Protein AF-A0AAV1Z7F4-F1 (afdb_monomer_lite)

Sequence (129 aa):
KCPNRGQVCENGGYLGPYREGDESSCACVCPPHSAGDRCQNIVKSYYDEPPCGGNITEETTIETPGFPERSEPEMSCSWIITAPRRKEVEVEFEEFSFRERLQQQSSSFYGRCVHERVEIRNTDYYNGN

Radius of gyration: 15.98 Å; chains: 1; bounding box: 36×39×40 Å

InterPro domains:
  IPR000859 CUB domain [PF00431] (52-122)
  IPR000859 CUB domain [PS01180] (39-129)
  IPR035914 Spermadhesin, CUB domain superfamily [G3DSA:2.60.120.290] (43-129)
  IPR035914 Spermadhesin, CUB domain superfamily [SSF49854] (51-123)

Structure (mmCIF, N/CA/C/O backbone):
data_AF-A0AAV1Z7F4-F1
#
_entry.id   AF-A0AAV1Z7F4-F1
#
loop_
_atom_site.group_PDB
_atom_site.id
_atom_site.type_symbol
_atom_site.label_atom_id
_atom_site.label_alt_id
_atom_site.label_comp_id
_atom_site.label_asym_id
_atom_site.label_entity_id
_atom_site.label_seq_id
_atom_site.pdbx_PDB_ins_code
_atom_site.Cartn_x
_atom_site.Cartn_y
_atom_site.Cartn_z
_atom_site.occupancy
_atom_site.B_iso_or_equiv
_atom_site.auth_seq_id
_atom_site.auth_comp_id
_atom_site.auth_asym_id
_atom_site.auth_atom_id
_atom_site.pdbx_PDB_model_num
ATOM 1 N N . LYS A 1 1 ? -9.922 8.141 -12.220 1.00 56.69 1 LYS A N 1
ATOM 2 C CA . LYS A 1 1 ? -10.869 7.004 -12.180 1.00 56.69 1 LYS A CA 1
ATOM 3 C C . LYS A 1 1 ? -10.542 5.940 -13.206 1.00 56.69 1 LYS A C 1
ATOM 5 O O . LYS A 1 1 ? -10.804 6.101 -14.394 1.00 56.69 1 LYS A O 1
ATOM 10 N N . CYS A 1 2 ? -9.996 4.841 -12.703 1.00 58.97 2 CYS A N 1
ATOM 11 C CA . CYS A 1 2 ? -9.879 3.593 -13.434 1.00 58.97 2 CYS A CA 1
ATOM 12 C C . CYS A 1 2 ? -11.254 3.157 -13.986 1.00 58.97 2 CYS A C 1
ATOM 14 O O . CYS A 1 2 ? -12.195 3.035 -13.196 1.00 58.97 2 CYS A O 1
ATOM 16 N N . PRO A 1 3 ? -11.415 2.896 -15.297 1.00 57.41 3 PRO A N 1
ATOM 17 C CA . PRO A 1 3 ? -12.602 2.220 -15.791 1.00 57.41 3 PRO A CA 1
ATOM 18 C C . PRO A 1 3 ? -12.488 0.754 -15.374 1.00 57.41 3 PRO A C 1
ATOM 20 O O . PRO A 1 3 ? -11.885 -0.058 -16.073 1.00 57.41 3 PRO A O 1
ATOM 23 N N . ASN A 1 4 ? -13.024 0.425 -14.202 1.00 59.00 4 ASN A N 1
ATOM 24 C CA . ASN A 1 4 ? -13.108 -0.942 -13.719 1.00 59.00 4 ASN A CA 1
ATOM 25 C C . ASN A 1 4 ? -14.006 -1.740 -14.688 1.00 59.00 4 ASN A C 1
ATOM 27 O O . ASN A 1 4 ? -15.228 -1.759 -14.556 1.00 59.00 4 ASN A O 1
ATOM 31 N N . ARG A 1 5 ? -13.417 -2.346 -15.730 1.00 61.78 5 ARG A N 1
ATOM 32 C CA . ARG A 1 5 ? -14.125 -3.116 -16.776 1.00 61.78 5 ARG A CA 1
ATOM 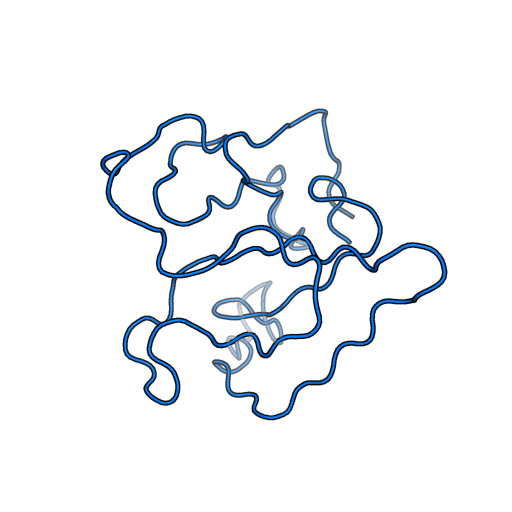33 C C . ARG A 1 5 ? -14.545 -4.511 -16.278 1.00 61.78 5 ARG A C 1
ATOM 35 O O . ARG A 1 5 ? -14.557 -5.462 -17.050 1.00 61.78 5 ARG A O 1
ATOM 42 N N . GLY A 1 6 ? -14.847 -4.649 -14.985 1.00 64.50 6 GLY A N 1
ATOM 43 C CA . GLY A 1 6 ? -15.136 -5.936 -14.347 1.00 64.50 6 GLY A CA 1
ATOM 44 C C . GLY A 1 6 ? -13.894 -6.784 -14.052 1.00 64.50 6 GLY A C 1
ATOM 45 O O . GLY A 1 6 ? -14.012 -7.996 -13.884 1.00 64.50 6 GLY A O 1
ATOM 46 N N . GLN A 1 7 ? -12.704 -6.176 -13.999 1.00 75.31 7 GLN A N 1
ATOM 47 C CA . GLN A 1 7 ? -11.473 -6.880 -13.642 1.00 75.31 7 GLN A CA 1
ATOM 48 C C . GLN A 1 7 ? -11.384 -7.026 -12.120 1.00 75.31 7 GLN A C 1
ATOM 50 O O . GLN A 1 7 ? -11.240 -6.046 -11.396 1.00 75.31 7 GLN A O 1
ATOM 55 N N . VAL A 1 8 ? -11.458 -8.269 -11.640 1.00 83.44 8 VAL A N 1
ATOM 56 C CA . VAL A 1 8 ? -11.293 -8.610 -10.220 1.00 83.44 8 VAL A CA 1
ATOM 57 C C . VAL A 1 8 ? -9.908 -9.212 -10.021 1.00 83.44 8 VAL A C 1
ATOM 59 O O . VAL A 1 8 ? -9.566 -10.196 -10.685 1.00 83.44 8 VAL A O 1
ATOM 62 N N . CYS A 1 9 ? -9.123 -8.624 -9.127 1.00 87.50 9 CYS A N 1
ATOM 63 C CA . CYS A 1 9 ? -7.851 -9.184 -8.687 1.00 87.50 9 CYS A CA 1
ATOM 64 C C . CYS A 1 9 ? -8.100 -10.220 -7.585 1.00 87.50 9 CYS A C 1
ATOM 66 O O . CYS A 1 9 ? -8.942 -10.020 -6.713 1.00 87.50 9 CYS A O 1
ATOM 68 N N . GLU A 1 10 ? -7.399 -11.342 -7.653 1.00 90.12 10 GLU A N 1
ATOM 69 C CA . GLU A 1 10 ? -7.521 -12.466 -6.730 1.00 90.12 10 GLU A CA 1
ATOM 70 C C . GLU A 1 10 ? -6.483 -12.361 -5.603 1.00 90.12 10 GLU A C 1
ATOM 72 O O . GLU A 1 10 ? -5.580 -11.528 -5.651 1.00 90.12 10 GLU A O 1
ATOM 77 N N . ASN A 1 11 ? -6.623 -13.191 -4.565 1.00 87.69 11 ASN A N 1
ATOM 78 C CA . ASN A 1 11 ? -5.637 -13.344 -3.484 1.00 87.69 11 ASN A CA 1
ATOM 79 C C . ASN A 1 11 ? -5.196 -12.027 -2.809 1.00 87.69 11 ASN A C 1
ATOM 81 O O . ASN A 1 11 ? -4.037 -11.867 -2.438 1.00 87.69 11 ASN A O 1
ATOM 85 N N . GLY A 1 12 ? -6.126 -11.079 -2.651 1.00 84.19 12 GLY A N 1
ATOM 86 C CA . GLY A 1 12 ? -5.853 -9.777 -2.030 1.00 84.19 12 GLY A CA 1
ATOM 87 C C . GLY A 1 12 ? -5.214 -8.745 -2.964 1.00 84.19 12 GLY A C 1
ATOM 88 O O . GLY A 1 12 ? -4.854 -7.662 -2.514 1.00 84.19 12 GLY A O 1
ATOM 89 N N . GLY A 1 13 ? -5.085 -9.053 -4.258 1.00 88.25 13 GLY A N 1
ATOM 90 C CA . GLY A 1 13 ? -4.691 -8.086 -5.276 1.00 88.25 13 GLY A CA 1
ATOM 91 C C . GLY A 1 13 ? -5.668 -6.916 -5.388 1.00 88.25 13 GLY A C 1
ATOM 92 O O . GLY A 1 13 ? -6.855 -7.029 -5.079 1.00 88.25 13 GLY A O 1
ATOM 93 N N . TYR A 1 14 ? -5.175 -5.789 -5.890 1.00 86.81 14 TYR A N 1
ATOM 94 C CA . TYR A 1 14 ? -5.959 -4.565 -6.049 1.00 86.81 14 TYR A CA 1
ATOM 95 C C . TYR A 1 14 ? -5.653 -3.881 -7.375 1.00 86.81 14 TYR A C 1
ATOM 97 O O . TYR A 1 14 ? -4.569 -4.044 -7.931 1.00 86.81 14 TYR A O 1
ATOM 105 N N . LEU A 1 15 ? -6.595 -3.100 -7.911 1.00 84.94 15 LEU A N 1
ATOM 106 C CA . LEU A 1 15 ? -6.315 -2.365 -9.147 1.00 84.94 15 LEU A CA 1
ATOM 107 C C . LEU A 1 15 ? -5.270 -1.288 -8.874 1.00 84.94 15 LEU A C 1
ATOM 109 O O . LEU A 1 15 ? -5.421 -0.501 -7.939 1.00 84.94 15 LEU A O 1
ATOM 113 N N . GLY A 1 16 ? -4.225 -1.232 -9.695 1.00 80.12 16 GLY A N 1
ATOM 114 C CA . GLY A 1 16 ? -3.256 -0.148 -9.664 1.00 80.12 16 GLY A CA 1
ATOM 115 C C . GLY A 1 16 ? -3.926 1.204 -9.952 1.00 80.12 16 GLY A C 1
ATOM 116 O O . GLY A 1 16 ? -4.944 1.257 -10.648 1.00 80.12 16 GLY A O 1
ATOM 117 N N . PRO A 1 17 ? -3.386 2.312 -9.421 1.00 71.19 17 PRO A N 1
ATOM 118 C CA . PRO A 1 17 ? -3.925 3.634 -9.678 1.00 71.19 17 PRO A CA 1
ATOM 119 C C . PRO A 1 17 ? -3.823 3.975 -11.155 1.00 71.19 17 PRO A C 1
ATOM 121 O O . PRO A 1 17 ? -2.821 3.700 -11.822 1.00 71.19 17 PRO A O 1
ATOM 124 N N . TYR A 1 18 ? -4.875 4.620 -11.639 1.00 65.44 18 TYR A N 1
ATOM 125 C CA . TYR A 1 18 ? -4.969 5.061 -13.015 1.00 65.44 18 TYR A CA 1
ATOM 126 C C . TYR A 1 18 ? -3.958 6.179 -13.274 1.00 65.44 18 TYR A C 1
ATOM 128 O O . TYR A 1 18 ? -4.002 7.233 -12.634 1.00 65.44 18 TYR A O 1
ATOM 136 N N . ARG A 1 19 ? -3.045 5.964 -14.221 1.00 65.81 19 ARG A N 1
ATOM 137 C CA . ARG A 1 19 ? -2.126 7.004 -14.677 1.00 65.81 19 ARG A CA 1
ATOM 138 C C . ARG A 1 19 ? -2.699 7.621 -15.949 1.00 65.81 19 ARG A C 1
ATOM 140 O O . ARG A 1 19 ? -2.672 7.008 -17.007 1.00 65.81 19 ARG A O 1
ATOM 147 N N . GLU A 1 20 ? -3.239 8.833 -15.843 1.00 55.44 20 GLU A N 1
ATOM 148 C CA . GLU A 1 20 ? -3.665 9.604 -17.017 1.00 55.44 20 GLU A CA 1
ATOM 149 C C . GLU A 1 20 ? -2.521 9.706 -18.040 1.00 55.44 20 GLU A C 1
ATOM 151 O O . GLU A 1 20 ? -1.421 10.138 -17.692 1.00 55.44 20 GLU A O 1
ATOM 156 N N . GLY A 1 21 ? -2.788 9.311 -19.288 1.00 55.06 21 GLY A N 1
ATOM 157 C CA . GLY A 1 21 ? -1.798 9.262 -20.372 1.00 55.06 21 GLY A CA 1
ATOM 158 C C . GLY A 1 21 ? -1.209 7.873 -20.637 1.00 55.06 21 GLY A C 1
ATOM 159 O O . GLY A 1 21 ? -0.500 7.705 -21.624 1.00 55.06 21 GLY A O 1
ATOM 160 N N . ASP A 1 22 ? -1.522 6.885 -19.799 1.00 56.25 22 ASP A N 1
ATOM 161 C CA . ASP A 1 22 ? -1.309 5.471 -20.090 1.00 56.25 22 ASP A CA 1
ATOM 162 C C . ASP A 1 22 ? -2.598 4.953 -20.756 1.00 56.25 22 ASP A C 1
ATOM 164 O O . ASP A 1 22 ? -3.660 4.945 -20.137 1.00 56.25 22 ASP A O 1
ATOM 168 N N . GLU A 1 23 ? -2.565 4.577 -22.037 1.00 54.31 23 GLU A N 1
ATOM 169 C CA . GLU A 1 23 ? -3.726 4.001 -22.754 1.00 54.31 23 GLU A CA 1
ATOM 170 C C . GLU A 1 23 ? -4.157 2.622 -22.201 1.00 54.31 23 GLU A C 1
ATOM 172 O O . GLU A 1 23 ? -5.010 1.938 -22.772 1.00 54.31 23 GLU A O 1
ATOM 177 N N . SER A 1 24 ? -3.568 2.183 -21.091 1.00 59.28 24 SER A N 1
ATOM 178 C CA . SER A 1 24 ? -3.722 0.845 -20.549 1.00 59.28 24 SER A CA 1
ATOM 179 C C . SER A 1 24 ? -4.875 0.725 -19.544 1.00 59.28 24 SER A C 1
ATOM 181 O O . SER A 1 24 ? -5.180 1.600 -18.730 1.00 59.28 24 SER A O 1
ATOM 183 N N . SER A 1 25 ? -5.556 -0.420 -19.624 1.00 65.62 25 SER A N 1
ATOM 184 C CA . SER A 1 25 ? -6.476 -0.911 -18.599 1.00 65.62 25 SER A CA 1
ATOM 185 C C . SER A 1 25 ? -5.764 -1.039 -17.252 1.00 65.62 25 SER A C 1
ATOM 187 O O . SER A 1 25 ? -4.592 -1.401 -17.205 1.00 65.62 25 SER A O 1
ATOM 189 N N . CYS A 1 26 ? -6.477 -0.813 -16.152 1.00 76.19 26 CYS A N 1
ATOM 190 C CA . CYS A 1 26 ? -5.903 -0.902 -14.811 1.00 76.19 26 CYS A CA 1
ATOM 191 C C . CYS A 1 26 ? -5.408 -2.322 -14.525 1.00 76.19 26 CYS A C 1
ATOM 193 O O . CYS A 1 26 ? -6.199 -3.261 -14.477 1.00 76.19 26 CYS A O 1
ATOM 195 N N . ALA A 1 27 ? -4.099 -2.474 -14.342 1.00 82.25 27 ALA A N 1
ATOM 196 C CA . ALA A 1 27 ? -3.494 -3.753 -14.000 1.00 82.25 27 ALA A CA 1
ATOM 197 C C . ALA A 1 27 ? -3.734 -4.099 -12.525 1.00 82.25 27 ALA A C 1
ATOM 199 O O . ALA A 1 27 ? -3.857 -3.204 -11.682 1.00 82.25 27 ALA A O 1
ATOM 200 N N . CYS A 1 28 ? -3.761 -5.392 -12.204 1.00 87.31 28 CYS A N 1
ATOM 201 C CA . CYS A 1 28 ? -3.710 -5.823 -10.814 1.00 87.31 28 CYS A CA 1
ATOM 202 C C . CYS A 1 28 ? -2.302 -5.620 -10.256 1.00 87.31 28 CYS A C 1
ATOM 204 O O . CYS A 1 28 ? -1.308 -5.981 -10.882 1.00 87.31 28 CYS A O 1
ATOM 206 N N . VAL A 1 29 ? -2.235 -5.046 -9.063 1.00 89.12 29 VAL A N 1
ATOM 207 C CA . VAL A 1 29 ? -1.046 -5.032 -8.223 1.00 89.12 29 VAL A CA 1
ATOM 208 C C . VAL A 1 29 ? -1.194 -6.174 -7.231 1.00 89.12 29 VAL A C 1
ATOM 210 O O . VAL A 1 29 ? -2.207 -6.269 -6.535 1.00 89.12 29 VAL A O 1
ATOM 213 N N . CYS A 1 30 ? -0.202 -7.059 -7.217 1.00 88.62 30 CYS A N 1
ATOM 214 C CA . CYS A 1 30 ? -0.246 -8.285 -6.436 1.00 88.62 30 CYS A CA 1
ATOM 215 C C . CYS A 1 30 ? 0.477 -8.111 -5.101 1.00 88.62 30 CYS A C 1
ATOM 217 O O . CYS A 1 30 ? 1.632 -7.670 -5.108 1.00 88.62 30 CYS A O 1
ATOM 219 N N . PRO A 1 31 ? -0.165 -8.451 -3.966 1.00 88.69 31 PRO A N 1
ATOM 220 C CA . PRO A 1 31 ? 0.512 -8.486 -2.680 1.00 88.69 31 PRO A CA 1
ATOM 221 C C . PRO A 1 31 ? 1.608 -9.560 -2.672 1.00 88.69 31 PRO A C 1
ATOM 223 O O . PRO A 1 31 ? 1.602 -10.463 -3.527 1.00 88.69 31 PRO A O 1
ATOM 226 N N . PRO A 1 32 ? 2.535 -9.509 -1.695 1.00 88.06 32 PRO A N 1
ATOM 227 C CA . PRO A 1 32 ? 3.536 -10.549 -1.517 1.00 88.06 32 PRO A CA 1
ATOM 228 C C . PRO A 1 32 ? 2.919 -11.950 -1.567 1.00 88.06 32 PRO A C 1
ATOM 230 O O . PRO A 1 32 ? 1.836 -12.190 -1.041 1.00 88.06 32 PRO A O 1
ATOM 233 N N . HIS A 1 33 ? 3.633 -12.872 -2.215 1.00 86.94 33 HIS A N 1
ATOM 234 C CA . HIS A 1 33 ? 3.263 -14.287 -2.385 1.00 86.94 33 HIS A CA 1
ATOM 235 C C . HIS A 1 33 ? 2.175 -14.567 -3.430 1.00 86.94 33 HIS A C 1
ATOM 237 O O . HIS A 1 33 ? 1.851 -15.732 -3.652 1.00 86.94 33 HIS A O 1
ATOM 243 N N . SER A 1 34 ? 1.700 -13.551 -4.153 1.00 89.38 34 SER A N 1
ATOM 244 C CA . SER A 1 34 ? 0.807 -13.718 -5.304 1.00 89.38 34 SER A CA 1
ATOM 245 C C . SER A 1 34 ? 1.412 -13.149 -6.595 1.00 89.38 34 SER A C 1
ATOM 247 O O . SER A 1 34 ? 2.238 -12.238 -6.561 1.00 89.38 34 SER A O 1
ATOM 249 N N . ALA A 1 35 ? 1.040 -13.712 -7.746 1.00 90.69 35 ALA A N 1
ATOM 250 C CA . ALA A 1 35 ? 1.536 -13.311 -9.061 1.00 90.69 35 ALA A CA 1
ATOM 251 C C . ALA A 1 35 ? 0.538 -13.610 -10.195 1.00 90.69 35 ALA A C 1
ATOM 253 O O . ALA A 1 35 ? -0.443 -14.339 -10.028 1.00 90.69 35 ALA A O 1
ATOM 254 N N . GLY A 1 36 ? 0.845 -13.088 -11.385 1.00 91.06 36 GLY A N 1
ATOM 255 C CA . GLY A 1 36 ? 0.008 -13.163 -12.585 1.00 91.06 36 GLY A CA 1
ATOM 256 C C . GLY A 1 36 ? -0.825 -11.899 -12.794 1.00 91.06 36 GLY A C 1
ATOM 257 O O . GLY A 1 36 ? -0.968 -11.086 -11.885 1.00 91.06 36 GLY A O 1
ATOM 258 N N . ASP A 1 37 ? -1.402 -11.746 -13.986 1.00 89.25 37 ASP A N 1
ATOM 259 C CA . ASP A 1 37 ? -2.129 -10.527 -14.389 1.00 89.25 37 ASP A CA 1
ATOM 260 C C . ASP A 1 37 ? -3.339 -10.194 -13.501 1.00 89.25 37 ASP A C 1
ATOM 262 O O . ASP A 1 37 ? -3.812 -9.056 -13.478 1.00 89.25 37 ASP A O 1
ATOM 266 N N . ARG A 1 38 ? -3.854 -11.192 -12.772 1.00 90.62 38 ARG A N 1
ATOM 267 C CA . ARG A 1 38 ? -4.948 -11.064 -11.804 1.00 90.62 38 ARG A CA 1
ATOM 268 C C . ARG A 1 38 ? -4.558 -11.535 -10.407 1.00 90.62 38 ARG A C 1
ATOM 270 O O . ARG A 1 38 ? -5.444 -11.718 -9.584 1.00 90.62 38 ARG A O 1
ATOM 277 N N . CYS A 1 39 ? -3.270 -11.731 -10.129 1.00 91.44 39 CYS A N 1
ATOM 278 C CA . CYS A 1 39 ? -2.775 -12.263 -8.855 1.00 91.44 39 CYS A CA 1
ATOM 279 C C . CYS A 1 39 ? -3.315 -13.664 -8.521 1.00 91.44 39 CYS A C 1
ATOM 281 O O . CYS A 1 39 ? -3.428 -14.038 -7.358 1.00 91.44 39 CYS A O 1
ATOM 283 N N . GLN A 1 40 ? -3.651 -14.449 -9.547 1.00 92.94 40 GLN A N 1
ATOM 284 C CA . GLN A 1 40 ? -4.276 -15.766 -9.426 1.00 92.94 40 GLN A CA 1
ATOM 285 C C . GLN A 1 40 ? -3.311 -16.874 -8.972 1.00 92.94 40 GLN A C 1
ATOM 287 O O . GLN A 1 40 ? -3.743 -17.909 -8.470 1.00 92.94 40 GLN A O 1
ATOM 292 N N . ASN A 1 41 ? -2.001 -16.677 -9.145 1.00 92.31 41 ASN A N 1
ATOM 293 C CA . ASN A 1 41 ? -0.995 -17.679 -8.805 1.00 92.31 41 ASN A CA 1
ATOM 294 C C . ASN A 1 41 ? -0.383 -17.373 -7.439 1.00 92.31 41 ASN A C 1
ATOM 296 O O . ASN A 1 41 ? 0.138 -16.280 -7.239 1.00 92.31 41 ASN A O 1
ATOM 300 N N . ILE A 1 42 ? -0.362 -18.348 -6.532 1.00 88.81 42 ILE A N 1
ATOM 301 C CA . ILE A 1 42 ? 0.395 -18.257 -5.278 1.00 88.81 42 ILE A CA 1
ATOM 302 C C . ILE A 1 42 ? 1.817 -18.772 -5.529 1.00 88.81 42 ILE A C 1
ATOM 304 O O . ILE A 1 42 ? 1.996 -19.906 -5.970 1.00 88.81 42 ILE A O 1
ATOM 308 N N . VAL A 1 43 ? 2.825 -17.925 -5.304 1.00 86.38 43 VAL A N 1
ATOM 309 C CA . VAL A 1 43 ? 4.231 -18.181 -5.692 1.00 86.38 43 VAL A CA 1
ATOM 310 C C . VAL A 1 43 ? 5.156 -18.542 -4.529 1.00 86.38 43 VAL A C 1
ATOM 312 O O . VAL A 1 43 ? 6.299 -18.928 -4.764 1.00 86.38 43 VAL A O 1
ATOM 315 N N . LYS A 1 44 ? 4.679 -18.453 -3.283 1.00 78.31 44 LYS A N 1
ATOM 316 C CA . LYS A 1 44 ? 5.383 -18.958 -2.094 1.00 78.31 44 LYS A CA 1
ATOM 317 C C . LYS A 1 44 ? 4.529 -19.960 -1.321 1.00 78.31 44 LYS A C 1
ATOM 319 O O . LYS A 1 44 ? 3.333 -20.088 -1.561 1.00 78.31 44 LYS A O 1
ATOM 324 N N . SER A 1 45 ? 5.177 -20.715 -0.438 1.00 70.62 45 SER A N 1
ATOM 325 C CA . SER A 1 45 ? 4.538 -21.775 0.339 1.00 70.62 45 SER A CA 1
ATOM 326 C C . SER A 1 45 ? 3.507 -21.207 1.316 1.00 70.62 45 SER A C 1
ATOM 328 O O . SER A 1 45 ? 3.691 -20.118 1.848 1.00 70.62 45 SER A O 1
ATOM 330 N N . TYR A 1 46 ? 2.462 -21.984 1.617 1.00 60.38 46 TYR A N 1
ATOM 331 C CA . TYR A 1 46 ? 1.441 -21.663 2.628 1.00 60.38 46 TYR A CA 1
ATOM 332 C C . TYR A 1 46 ? 2.029 -21.319 4.013 1.00 60.38 46 TYR A C 1
ATOM 334 O O . TYR A 1 46 ? 1.387 -20.629 4.796 1.00 60.38 46 TYR A O 1
ATOM 342 N N . TYR A 1 47 ? 3.237 -21.801 4.318 1.00 68.25 47 TYR A N 1
ATOM 343 C CA . TYR A 1 47 ? 3.909 -21.576 5.602 1.00 68.25 47 TYR A CA 1
ATOM 344 C C . TYR A 1 47 ? 4.694 -20.260 5.688 1.00 68.25 47 TYR A C 1
ATOM 346 O O . TYR A 1 47 ? 5.155 -19.918 6.773 1.00 68.25 47 TYR A O 1
ATOM 354 N N . ASP A 1 48 ? 4.858 -19.536 4.578 1.00 78.31 48 ASP A N 1
ATOM 355 C CA . ASP A 1 48 ? 5.566 -18.259 4.575 1.00 78.31 48 ASP A CA 1
ATOM 356 C C . ASP A 1 48 ? 4.566 -17.128 4.842 1.00 78.31 48 ASP A C 1
ATOM 358 O O . ASP A 1 48 ? 3.770 -16.760 3.970 1.00 78.31 48 ASP A O 1
ATOM 362 N N . GLU A 1 49 ? 4.612 -16.554 6.043 1.00 77.06 49 GLU A N 1
ATOM 363 C CA . GLU A 1 49 ? 3.846 -15.346 6.350 1.00 77.06 49 GLU A CA 1
ATOM 364 C C . GLU A 1 49 ? 4.340 -14.185 5.470 1.00 77.06 49 GLU A C 1
ATOM 366 O O . GLU A 1 49 ? 5.554 -13.986 5.328 1.00 77.06 49 GLU A O 1
ATOM 371 N N . PRO A 1 50 ? 3.436 -13.440 4.806 1.00 81.31 50 PRO A N 1
ATOM 372 C CA . PRO A 1 50 ? 3.842 -12.297 4.008 1.00 81.31 50 PRO A CA 1
ATOM 373 C C . PRO A 1 50 ? 4.463 -11.234 4.923 1.00 81.31 50 PRO A C 1
ATOM 375 O O . PRO A 1 50 ? 3.948 -10.984 6.011 1.00 81.31 50 PRO A O 1
ATOM 378 N N . PRO A 1 51 ? 5.537 -10.561 4.482 1.00 84.31 51 PRO A N 1
ATOM 379 C CA . PRO A 1 51 ? 6.226 -9.558 5.297 1.00 84.31 51 PRO A CA 1
ATOM 380 C C . PRO A 1 51 ? 5.363 -8.319 5.583 1.00 84.31 51 PRO A C 1
ATOM 382 O O . PRO A 1 51 ? 5.708 -7.512 6.439 1.00 84.31 51 PRO A O 1
ATOM 385 N N . CYS A 1 52 ? 4.258 -8.138 4.854 1.00 89.56 52 CYS A N 1
ATOM 386 C CA . CYS A 1 52 ? 3.302 -7.058 5.053 1.00 89.56 52 CYS A CA 1
ATOM 387 C C . CYS A 1 52 ? 1.931 -7.380 4.445 1.00 89.56 52 CYS A C 1
ATOM 389 O O . CYS A 1 52 ? 1.779 -8.298 3.635 1.00 89.56 52 CYS A O 1
ATOM 391 N N . GLY A 1 53 ? 0.954 -6.534 4.770 1.00 89.06 53 GLY A N 1
ATOM 392 C CA . GLY A 1 53 ? -0.427 -6.640 4.315 1.00 89.06 53 GLY A CA 1
ATOM 393 C C . GLY A 1 53 ? -1.304 -7.476 5.247 1.00 89.06 53 GLY A C 1
ATOM 394 O O . GLY A 1 53 ? -0.834 -8.049 6.226 1.00 89.06 53 GLY A O 1
ATOM 395 N N . GLY A 1 54 ? -2.602 -7.526 4.951 1.00 88.81 54 GLY A N 1
ATOM 396 C CA . GLY A 1 54 ? -3.573 -8.317 5.713 1.00 88.81 54 GLY A CA 1
ATOM 397 C C . GLY A 1 54 ? -4.756 -7.507 6.237 1.00 88.81 54 GLY A C 1
ATOM 398 O O . GLY A 1 54 ? -5.105 -6.461 5.691 1.00 88.81 54 GLY A O 1
ATOM 399 N N . ASN A 1 55 ? -5.404 -8.018 7.284 1.00 91.50 55 ASN A N 1
ATOM 400 C CA . ASN A 1 55 ? -6.592 -7.411 7.884 1.00 91.50 55 ASN A CA 1
ATOM 401 C C . ASN A 1 55 ? -6.269 -6.875 9.275 1.00 91.50 55 ASN A C 1
ATOM 403 O O . ASN A 1 55 ? -5.791 -7.615 10.130 1.00 91.50 55 ASN A O 1
ATOM 407 N N . ILE A 1 56 ? -6.593 -5.609 9.501 1.00 93.88 56 ILE A N 1
ATOM 408 C CA . ILE A 1 56 ? -6.427 -4.914 10.770 1.00 93.88 56 ILE A CA 1
ATOM 409 C C . ILE A 1 56 ? -7.819 -4.604 11.308 1.00 93.88 56 ILE A C 1
ATOM 411 O O . ILE A 1 56 ? -8.620 -3.927 10.661 1.00 93.88 56 ILE A O 1
ATOM 415 N N . THR A 1 57 ? -8.114 -5.127 12.493 1.00 94.81 57 THR A N 1
ATOM 416 C CA . THR A 1 57 ? -9.407 -4.946 13.175 1.00 94.81 57 THR A CA 1
ATOM 417 C C . THR A 1 57 ? -9.275 -4.264 14.534 1.00 94.81 57 THR A C 1
ATOM 419 O O . THR A 1 57 ? -10.276 -4.012 15.204 1.00 94.81 57 THR A O 1
ATOM 422 N N . GLU A 1 58 ? -8.042 -3.984 14.948 1.00 94.56 58 GLU A N 1
ATOM 423 C CA . GLU A 1 58 ? -7.680 -3.382 16.226 1.00 94.56 58 GLU A CA 1
ATOM 424 C C . GLU A 1 58 ? -6.674 -2.251 15.999 1.00 94.56 58 GLU A C 1
ATOM 426 O O . GLU A 1 58 ? -6.075 -2.141 14.930 1.00 94.56 58 GLU A O 1
ATOM 431 N N . GLU A 1 59 ? -6.527 -1.387 16.998 1.00 95.31 59 GLU A N 1
ATOM 432 C CA . GLU A 1 59 ? -5.574 -0.279 16.977 1.00 95.31 59 GLU A CA 1
ATOM 433 C C . GLU A 1 59 ? -4.139 -0.817 16.949 1.00 95.31 59 GLU A C 1
ATOM 435 O O . GLU A 1 59 ? -3.779 -1.689 17.742 1.00 95.31 59 GLU A O 1
ATOM 440 N N . THR A 1 60 ? -3.335 -0.344 15.999 1.00 95.56 60 THR A N 1
ATOM 441 C CA . THR A 1 60 ? -1.976 -0.841 15.780 1.00 95.56 60 THR A CA 1
ATOM 442 C C . THR A 1 60 ? -1.147 0.157 14.975 1.00 95.56 60 THR A C 1
ATOM 444 O O . THR A 1 60 ? -1.701 1.033 14.310 1.00 95.56 60 THR A O 1
ATOM 447 N N . THR A 1 61 ? 0.172 -0.022 14.994 1.00 95.38 61 THR A N 1
ATOM 448 C CA . THR A 1 61 ? 1.121 0.706 14.147 1.00 95.38 61 THR A CA 1
ATOM 449 C C . THR A 1 61 ? 1.461 -0.151 12.931 1.00 95.38 61 THR A C 1
ATOM 451 O O . THR A 1 61 ? 1.740 -1.343 13.060 1.00 95.38 61 THR A O 1
ATOM 454 N N . ILE A 1 62 ? 1.428 0.448 11.738 1.00 93.56 62 ILE A N 1
ATOM 455 C CA . ILE A 1 62 ? 1.778 -0.223 10.481 1.00 93.56 62 ILE A CA 1
ATOM 456 C C . ILE A 1 62 ? 3.128 0.302 10.014 1.00 93.56 62 ILE A C 1
ATOM 458 O O . ILE A 1 62 ? 3.271 1.494 9.750 1.00 93.56 62 ILE A O 1
ATOM 462 N N . GLU A 1 63 ? 4.083 -0.603 9.834 1.00 91.38 63 GLU A N 1
ATOM 463 C CA . GLU A 1 63 ? 5.410 -0.285 9.314 1.00 91.38 63 GLU A CA 1
ATOM 464 C C . GLU A 1 63 ? 5.639 -0.961 7.960 1.00 91.38 63 GLU A C 1
ATOM 466 O O . GLU A 1 63 ? 5.106 -2.035 7.660 1.00 91.38 63 GLU A O 1
ATOM 471 N N . THR A 1 64 ? 6.439 -0.322 7.109 1.00 88.12 64 THR A N 1
ATOM 472 C CA . THR A 1 64 ? 6.917 -0.956 5.878 1.00 88.12 64 THR A CA 1
ATOM 473 C C . THR A 1 64 ? 7.951 -2.033 6.211 1.00 88.12 64 THR A C 1
ATOM 475 O O . THR A 1 64 ? 8.766 -1.810 7.109 1.00 88.12 64 THR A O 1
ATOM 478 N N . PRO A 1 65 ? 8.005 -3.152 5.466 1.00 88.06 65 PRO A N 1
ATOM 479 C CA . PRO A 1 65 ? 9.051 -4.155 5.641 1.00 88.06 65 PRO A CA 1
ATOM 480 C C . PRO A 1 65 ? 10.454 -3.540 5.652 1.00 88.06 65 PRO A C 1
ATOM 482 O O . PRO A 1 65 ? 10.796 -2.732 4.787 1.00 88.06 65 PRO A O 1
ATOM 485 N N . GLY A 1 66 ? 11.249 -3.910 6.655 1.00 85.62 66 GLY A N 1
ATOM 486 C CA . GLY A 1 66 ? 12.616 -3.421 6.833 1.00 85.62 66 GLY A CA 1
ATOM 487 C C . GLY A 1 66 ? 12.755 -2.094 7.586 1.00 85.62 66 GLY A C 1
ATOM 488 O O . GLY A 1 66 ? 13.887 -1.745 7.917 1.00 85.62 66 GLY A O 1
ATOM 489 N N . PHE A 1 67 ? 11.659 -1.389 7.907 1.00 87.50 67 PHE A N 1
ATOM 490 C CA . PHE A 1 67 ? 11.705 -0.144 8.687 1.00 87.50 67 PHE A CA 1
ATOM 491 C C . PHE A 1 67 ? 12.545 -0.309 9.979 1.00 87.50 67 PHE A C 1
ATOM 493 O O . PHE A 1 67 ? 12.445 -1.345 10.639 1.00 87.50 67 PHE A O 1
ATOM 500 N N . PRO A 1 68 ? 13.392 0.676 10.350 1.00 89.00 68 PRO A N 1
ATOM 501 C CA . PRO A 1 68 ? 13.594 1.981 9.703 1.00 89.00 68 PRO A CA 1
ATOM 502 C C . PRO A 1 68 ? 14.551 1.958 8.500 1.00 89.00 68 PRO A C 1
ATOM 504 O O . PRO A 1 68 ? 14.748 2.980 7.839 1.00 89.00 68 PRO A O 1
ATOM 507 N N . GLU A 1 69 ? 15.162 0.814 8.190 1.00 84.81 69 GLU A N 1
ATOM 508 C CA . GLU A 1 69 ? 16.051 0.674 7.040 1.00 84.81 69 GLU A CA 1
ATOM 509 C C . GLU A 1 69 ? 15.262 0.489 5.731 1.00 84.81 69 GLU A C 1
ATOM 511 O O . GLU A 1 69 ? 14.210 -0.138 5.664 1.00 84.81 69 GLU A O 1
ATOM 516 N N . ARG A 1 70 ? 15.785 1.017 4.621 1.00 78.44 70 ARG A N 1
ATOM 517 C CA . ARG A 1 70 ? 15.150 0.890 3.294 1.00 78.44 70 ARG A CA 1
ATOM 518 C C . ARG A 1 70 ? 15.591 -0.373 2.548 1.00 78.44 70 ARG A C 1
ATOM 520 O O . ARG A 1 70 ? 15.903 -0.310 1.360 1.00 78.44 70 ARG A O 1
ATOM 527 N N . SER A 1 71 ? 15.685 -1.499 3.246 1.00 73.94 71 SER A N 1
ATOM 528 C CA . SER A 1 71 ? 16.244 -2.743 2.701 1.00 73.94 71 SER A CA 1
ATOM 529 C C . SER A 1 71 ? 15.314 -3.453 1.708 1.00 73.94 71 SER A C 1
ATOM 531 O O . SER A 1 71 ? 15.812 -4.141 0.818 1.00 73.94 71 SER A O 1
ATOM 533 N N . GLU A 1 72 ? 13.994 -3.227 1.776 1.00 69.38 72 GLU A N 1
ATOM 534 C CA . GLU A 1 72 ? 13.000 -3.881 0.904 1.00 69.38 72 GLU A CA 1
ATOM 535 C C . GLU A 1 72 ? 12.039 -2.893 0.187 1.00 69.38 72 GLU A C 1
ATOM 537 O O . GLU A 1 72 ? 10.819 -2.958 0.356 1.00 69.38 72 GLU A O 1
ATOM 542 N N . PRO A 1 73 ? 12.542 -1.967 -0.655 1.00 61.31 73 PRO A N 1
ATOM 543 C CA . PRO A 1 73 ? 11.793 -0.775 -1.079 1.00 61.31 73 PRO A CA 1
ATOM 544 C C . PRO A 1 73 ? 10.729 -0.976 -2.178 1.00 61.31 73 PRO A C 1
ATOM 546 O O . PRO A 1 73 ? 10.240 0.003 -2.735 1.00 61.31 73 PRO A O 1
ATOM 549 N N . GLU A 1 74 ? 10.368 -2.205 -2.553 1.00 66.31 74 GLU A N 1
ATOM 550 C CA . GLU A 1 74 ? 9.572 -2.443 -3.777 1.00 66.31 74 GLU A CA 1
ATOM 551 C C . GLU A 1 74 ? 8.408 -3.430 -3.593 1.00 66.31 74 GLU A C 1
ATOM 553 O O . GLU A 1 74 ? 7.766 -3.838 -4.563 1.00 66.31 74 GLU A O 1
ATOM 558 N N . MET A 1 75 ? 8.080 -3.788 -2.348 1.00 78.31 75 MET A N 1
ATOM 559 C CA . MET A 1 75 ? 6.909 -4.618 -2.070 1.00 78.31 75 MET A CA 1
ATOM 560 C C . MET A 1 75 ? 5.613 -3.808 -2.072 1.00 78.31 75 MET A C 1
ATOM 562 O O . MET A 1 75 ? 5.494 -2.761 -1.441 1.00 78.31 75 MET A O 1
ATOM 566 N N . SER A 1 76 ? 4.609 -4.327 -2.779 1.00 85.94 76 SER A N 1
ATOM 567 C CA . SER A 1 76 ? 3.271 -3.735 -2.833 1.00 85.94 76 SER A CA 1
ATOM 568 C C . SER A 1 76 ? 2.400 -4.298 -1.715 1.00 85.94 76 SER A C 1
ATOM 570 O O . SER A 1 76 ? 1.711 -5.298 -1.889 1.00 85.94 76 SER A O 1
ATOM 572 N N . CYS A 1 77 ? 2.468 -3.671 -0.546 1.00 87.69 77 CYS A N 1
ATOM 573 C CA . CYS A 1 77 ? 1.672 -4.046 0.617 1.00 87.69 77 CYS A CA 1
ATOM 574 C C . CYS A 1 77 ? 0.255 -3.457 0.541 1.00 87.69 77 CYS A C 1
ATOM 576 O O . CYS A 1 77 ? 0.066 -2.323 0.096 1.00 87.69 77 CYS A O 1
ATOM 578 N N . SER A 1 78 ? -0.738 -4.201 1.029 1.00 88.62 78 SER A N 1
ATOM 579 C CA . SER A 1 78 ? -2.122 -3.730 1.126 1.00 88.62 78 SER A CA 1
ATOM 580 C C . SER A 1 78 ? -2.797 -4.232 2.395 1.00 88.62 78 SER A C 1
ATOM 582 O O . SER A 1 78 ? -2.740 -5.426 2.698 1.00 88.62 78 SER A O 1
ATOM 584 N N . TRP A 1 79 ? -3.480 -3.332 3.100 1.00 90.50 79 TRP A N 1
ATOM 585 C CA . TRP A 1 79 ? -4.181 -3.634 4.345 1.00 90.50 79 TRP A CA 1
ATOM 586 C C . TRP A 1 79 ? -5.664 -3.258 4.250 1.00 90.50 79 TRP A C 1
ATOM 588 O O . TRP A 1 79 ? -5.993 -2.181 3.753 1.00 90.50 79 TRP A O 1
ATOM 598 N N . ILE A 1 80 ? -6.555 -4.114 4.768 1.00 90.75 80 ILE A N 1
ATOM 599 C CA . ILE A 1 80 ? -7.936 -3.722 5.096 1.00 90.75 80 ILE A CA 1
ATOM 600 C C . ILE A 1 80 ? -7.956 -3.275 6.543 1.00 90.75 80 ILE A C 1
ATOM 602 O O . ILE A 1 80 ? -7.694 -4.081 7.432 1.00 90.75 80 ILE A O 1
ATOM 606 N N . ILE A 1 81 ? -8.346 -2.031 6.785 1.00 93.06 81 ILE A N 1
ATOM 607 C CA . ILE A 1 81 ? -8.555 -1.530 8.141 1.00 93.06 81 ILE A CA 1
ATOM 608 C C . ILE A 1 81 ? -10.058 -1.471 8.391 1.00 93.06 81 ILE A C 1
ATOM 610 O O . ILE A 1 81 ? -10.785 -0.744 7.716 1.00 93.06 81 ILE A O 1
ATOM 614 N N . THR A 1 82 ? -10.533 -2.269 9.345 1.00 93.62 82 THR A N 1
ATOM 615 C CA . THR A 1 82 ? -11.946 -2.327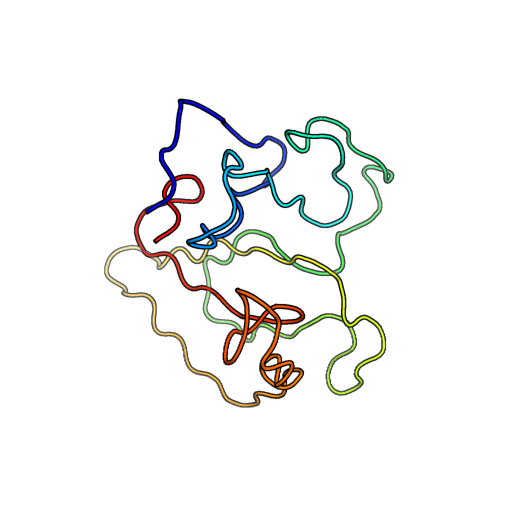 9.725 1.00 93.62 82 THR A CA 1
ATOM 616 C C . THR A 1 82 ? -12.101 -1.888 11.170 1.00 93.62 82 THR A C 1
ATOM 618 O O . THR A 1 82 ? -11.691 -2.594 12.088 1.00 93.62 82 THR A O 1
ATOM 621 N N . ALA A 1 83 ? -12.741 -0.740 11.386 1.00 94.00 83 ALA A N 1
ATOM 622 C CA . ALA A 1 83 ? -13.067 -0.298 12.734 1.00 94.00 83 ALA A CA 1
ATOM 623 C C . ALA A 1 83 ? -14.117 -1.224 13.386 1.00 94.00 83 ALA A C 1
ATOM 625 O O . ALA A 1 83 ? -15.078 -1.646 12.729 1.00 94.00 83 ALA A O 1
ATOM 626 N N . PRO A 1 84 ? -14.003 -1.497 14.698 1.00 93.50 84 PRO A N 1
ATOM 627 C CA . PRO A 1 84 ? -15.070 -2.122 15.465 1.00 93.50 84 PRO A CA 1
ATOM 628 C C . PRO A 1 84 ? -16.381 -1.331 15.383 1.00 93.50 84 PRO A C 1
ATOM 630 O O . PRO A 1 84 ? -16.410 -0.131 15.101 1.00 93.50 84 PRO A O 1
ATOM 633 N N . ARG A 1 85 ? -17.501 -1.991 15.698 1.00 94.06 85 ARG A N 1
ATOM 634 C CA . ARG A 1 85 ? -18.822 -1.343 15.673 1.00 94.06 85 ARG A CA 1
ATOM 635 C C . ARG A 1 85 ? -18.819 -0.065 16.518 1.00 94.06 85 ARG A C 1
ATOM 637 O O . ARG A 1 85 ? -18.447 -0.105 17.687 1.00 94.06 85 ARG A O 1
ATOM 644 N N . ARG A 1 86 ? -19.359 1.020 15.945 1.00 95.00 86 ARG A N 1
ATOM 645 C CA . ARG A 1 86 ? -19.466 2.358 16.565 1.00 95.00 86 ARG A CA 1
ATOM 646 C C . ARG A 1 86 ? -18.126 3.077 16.783 1.00 95.00 86 ARG A C 1
ATOM 648 O O . ARG A 1 86 ? -18.083 4.011 17.576 1.00 95.00 86 ARG A O 1
ATOM 655 N N . LYS A 1 87 ? -17.063 2.655 16.100 1.00 94.19 87 LYS A N 1
ATOM 656 C CA . LYS A 1 87 ? -15.809 3.403 15.981 1.00 94.19 87 LYS A CA 1
ATOM 657 C C . LYS A 1 87 ? -15.595 3.835 14.530 1.00 94.19 87 LYS A C 1
ATOM 659 O O . LYS A 1 87 ? -16.208 3.273 13.622 1.00 94.19 87 LYS A O 1
ATOM 664 N N . GLU A 1 88 ? -14.721 4.812 14.340 1.00 92.88 88 GLU A N 1
ATOM 665 C CA . GLU A 1 88 ? -14.239 5.261 13.033 1.00 92.88 88 GLU A CA 1
ATOM 666 C C . GLU A 1 88 ? -12.748 4.939 12.904 1.00 92.88 88 GLU A C 1
ATOM 668 O O . GLU A 1 88 ? -12.065 4.741 13.910 1.00 92.88 88 GLU A O 1
ATOM 673 N N . VAL A 1 89 ? -12.267 4.823 11.666 1.00 94.00 89 VAL A N 1
ATOM 674 C CA . VAL A 1 89 ? -10.840 4.634 11.387 1.00 94.00 89 VAL A CA 1
ATOM 675 C C . VAL A 1 89 ? -10.175 6.005 11.35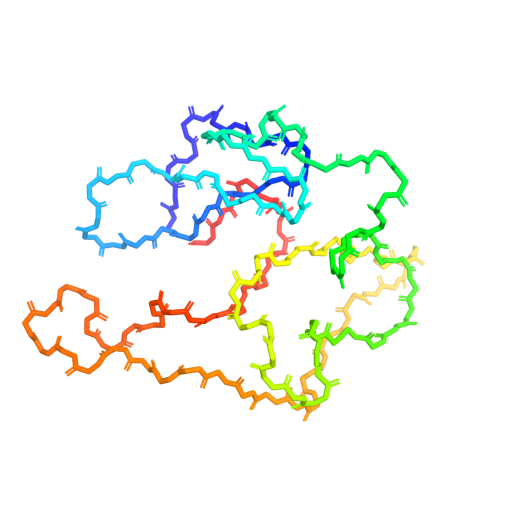7 1.00 94.00 89 VAL A C 1
ATOM 677 O O . VAL A 1 89 ? -10.566 6.859 10.564 1.00 94.00 89 VAL A O 1
ATOM 680 N N . GLU A 1 90 ? -9.152 6.181 12.184 1.00 94.88 90 GLU A N 1
ATOM 681 C CA . GLU A 1 90 ? -8.231 7.315 12.146 1.00 94.88 90 GLU A CA 1
ATOM 682 C C . GLU A 1 90 ? -6.850 6.802 11.724 1.00 94.88 90 GLU A C 1
ATOM 684 O O . GLU A 1 90 ? -6.438 5.717 12.136 1.00 94.88 90 GLU A O 1
ATOM 689 N N . VAL A 1 91 ? -6.170 7.542 10.846 1.00 94.06 91 VAL A N 1
ATOM 690 C CA . VAL A 1 91 ? -4.840 7.186 10.335 1.00 94.06 91 VAL A CA 1
ATOM 691 C C . VAL A 1 91 ? -3.920 8.378 10.535 1.00 94.06 91 VAL A C 1
ATOM 693 O O . VAL A 1 91 ? -4.181 9.457 10.001 1.00 94.06 91 VAL A O 1
ATOM 696 N N . GLU A 1 92 ? -2.827 8.155 11.254 1.00 95.56 92 GLU A N 1
ATOM 697 C CA . GLU A 1 92 ? -1.759 9.123 11.466 1.00 95.56 92 GLU A CA 1
ATOM 698 C C . GLU A 1 92 ? -0.463 8.614 10.823 1.00 95.56 92 GLU A C 1
ATOM 700 O O . GLU A 1 92 ? -0.150 7.426 10.875 1.00 95.56 92 GLU A O 1
ATOM 705 N N . PHE A 1 93 ? 0.277 9.517 10.176 1.00 94.62 93 PHE A N 1
ATOM 706 C CA . PHE A 1 93 ? 1.602 9.226 9.634 1.00 94.62 93 PHE A CA 1
ATOM 707 C C . PHE A 1 93 ? 2.652 9.807 10.579 1.00 94.62 93 PHE A C 1
ATOM 709 O O . PHE A 1 93 ? 2.877 11.017 10.564 1.00 94.62 93 PHE A O 1
ATOM 716 N N . GLU A 1 94 ? 3.288 8.951 11.376 1.00 93.81 94 GLU A N 1
ATOM 717 C CA . GLU A 1 94 ? 4.340 9.365 12.314 1.00 93.81 94 GLU A CA 1
ATOM 718 C C . GLU A 1 94 ? 5.667 9.636 11.591 1.00 93.81 94 GLU A C 1
ATOM 720 O O . GLU A 1 94 ? 6.255 10.710 11.722 1.00 93.81 94 GLU A O 1
ATOM 725 N N . GLU A 1 95 ? 6.106 8.688 10.760 1.00 91.50 95 GLU A N 1
ATOM 726 C CA . GLU A 1 95 ? 7.306 8.806 9.936 1.00 91.50 95 GLU A CA 1
ATOM 727 C C . GLU A 1 95 ? 6.985 8.538 8.466 1.00 91.50 95 GLU A C 1
ATOM 729 O O . GLU A 1 95 ? 6.236 7.626 8.113 1.00 91.50 95 GLU A O 1
ATOM 734 N N . PHE A 1 96 ? 7.558 9.352 7.576 1.00 89.06 96 PHE A N 1
ATOM 735 C CA . PHE A 1 96 ? 7.291 9.247 6.148 1.00 89.06 96 PHE A CA 1
ATOM 736 C C . PHE A 1 96 ? 8.524 9.579 5.321 1.00 89.06 96 PHE A C 1
ATOM 738 O O . PHE A 1 96 ? 9.066 10.684 5.376 1.00 89.06 96 PHE A O 1
ATOM 745 N N . SER A 1 97 ? 8.945 8.625 4.497 1.00 87.69 97 SER A N 1
ATOM 746 C CA . SER A 1 97 ? 10.075 8.799 3.598 1.00 87.69 97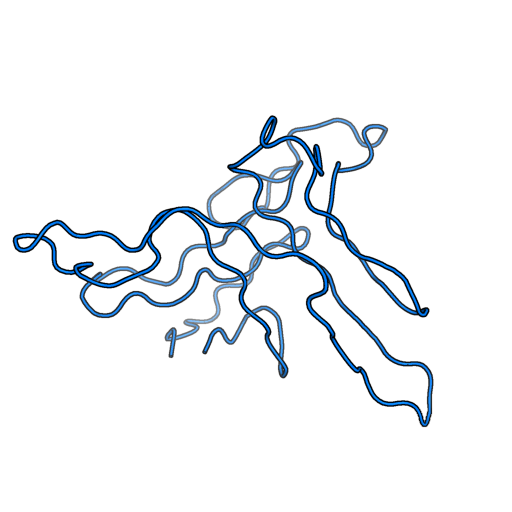 SER A CA 1
ATOM 747 C C . SER A 1 97 ? 9.846 7.971 2.343 1.00 87.69 97 SER A C 1
ATOM 749 O O . SER A 1 97 ? 9.981 6.750 2.387 1.00 87.69 97 SER A O 1
ATOM 751 N N . PHE A 1 98 ? 9.599 8.621 1.201 1.00 87.38 98 PHE A N 1
ATOM 752 C CA . PHE A 1 98 ? 9.516 7.980 -0.123 1.00 87.38 98 PHE A CA 1
ATOM 753 C C . PHE A 1 98 ? 10.506 8.579 -1.123 1.00 87.38 98 PHE A C 1
ATOM 755 O O . PHE A 1 98 ? 11.091 9.637 -0.885 1.00 87.38 98 PHE A O 1
ATOM 762 N N . ARG A 1 99 ? 10.717 7.888 -2.246 1.00 87.94 99 ARG A N 1
ATOM 763 C CA . ARG A 1 99 ? 11.429 8.426 -3.412 1.00 87.94 99 ARG A CA 1
ATOM 764 C C . ARG A 1 99 ? 10.738 9.677 -3.955 1.00 87.94 99 ARG A C 1
ATOM 766 O O . ARG A 1 99 ? 9.515 9.814 -3.928 1.00 87.94 99 ARG A O 1
ATOM 773 N N . GLU A 1 100 ? 11.551 10.577 -4.494 1.00 89.69 100 GLU A N 1
ATOM 774 C CA . GLU A 1 100 ? 11.077 11.821 -5.087 1.00 89.69 100 GLU A CA 1
ATOM 775 C C . GLU A 1 100 ? 10.192 11.582 -6.320 1.00 89.69 100 GLU A C 1
ATOM 777 O O . GLU A 1 100 ? 10.252 10.553 -7.001 1.00 89.69 100 GLU A O 1
ATOM 782 N N . ARG A 1 101 ? 9.362 12.583 -6.627 1.00 91.50 101 ARG A N 1
ATOM 783 C CA . ARG A 1 101 ? 8.565 12.623 -7.858 1.00 91.50 101 ARG A CA 1
ATOM 784 C C . ARG A 1 101 ? 9.482 12.617 -9.078 1.00 91.50 101 ARG A C 1
ATOM 786 O O . ARG A 1 101 ? 10.554 13.216 -9.053 1.00 91.50 101 ARG A O 1
ATOM 793 N N . LEU A 1 102 ? 9.023 12.025 -10.178 1.00 90.81 102 LEU A N 1
ATOM 794 C CA . LEU A 1 102 ? 9.793 11.999 -11.418 1.00 90.81 102 LEU A CA 1
ATOM 795 C C . LEU A 1 102 ? 10.008 13.425 -11.953 1.00 90.81 102 LEU A C 1
ATOM 797 O O . LEU A 1 102 ? 9.048 14.099 -12.317 1.00 90.81 102 LEU A O 1
ATOM 801 N N . GLN A 1 103 ? 11.262 13.868 -12.054 1.00 93.75 103 GLN A N 1
ATOM 802 C CA . GLN A 1 103 ? 11.628 15.199 -12.576 1.00 93.75 103 GLN A CA 1
ATOM 803 C C . GLN A 1 103 ? 12.042 15.189 -14.057 1.00 93.75 103 GLN A C 1
ATOM 805 O O . GLN A 1 103 ? 12.643 16.135 -14.562 1.00 93.75 103 GLN A O 1
ATOM 810 N N . GLN A 1 104 ? 11.712 14.125 -14.789 1.00 93.06 104 GLN A N 1
ATOM 811 C CA . GLN A 1 104 ? 12.009 14.016 -16.214 1.00 93.06 104 GLN A CA 1
ATOM 812 C C . GLN A 1 104 ? 10.980 14.801 -17.036 1.00 93.06 104 GLN A C 1
ATOM 814 O O . GLN A 1 104 ? 9.883 14.312 -17.288 1.00 93.06 104 GLN A O 1
ATOM 819 N N . GLN A 1 105 ? 11.341 16.009 -17.472 1.00 91.88 105 GLN A N 1
ATOM 820 C CA . GLN A 1 105 ? 10.437 16.924 -18.189 1.00 91.88 105 GLN A CA 1
ATOM 821 C C . GLN A 1 105 ? 9.874 16.353 -19.501 1.00 91.88 105 GLN A C 1
ATOM 823 O O . GLN A 1 105 ? 8.784 16.731 -19.912 1.00 91.88 105 GLN A O 1
ATOM 828 N N . SER A 1 106 ? 10.595 15.438 -20.158 1.00 90.94 106 SER A N 1
ATOM 829 C CA . SER A 1 106 ? 10.130 14.769 -21.381 1.00 90.94 106 SER A CA 1
ATOM 830 C C . SER A 1 106 ? 9.140 13.626 -21.130 1.00 90.94 106 SER A C 1
ATOM 832 O O . SER A 1 106 ? 8.609 13.062 -22.083 1.00 90.94 106 SER A O 1
ATOM 834 N N . SER A 1 107 ? 8.909 13.254 -19.869 1.00 88.31 107 SER A N 1
ATOM 835 C CA . SER A 1 107 ? 8.016 12.162 -19.491 1.00 88.31 107 SER A CA 1
ATOM 836 C C . SER A 1 107 ? 6.600 12.672 -19.241 1.00 88.31 107 SER A C 1
ATOM 838 O O . SER A 1 107 ? 6.402 13.661 -18.533 1.00 88.31 107 SER A O 1
ATOM 840 N N . SER A 1 108 ? 5.596 11.933 -19.719 1.00 84.25 108 SER A N 1
ATOM 841 C CA . SER A 1 108 ? 4.184 12.152 -19.361 1.00 84.25 108 SER A CA 1
ATOM 842 C C . SER A 1 108 ? 3.919 12.007 -17.853 1.00 84.25 108 SER A C 1
ATOM 844 O O . SER A 1 108 ? 2.893 12.466 -17.346 1.00 84.25 108 SER A O 1
ATOM 846 N N . PHE A 1 109 ? 4.860 11.415 -17.112 1.00 84.00 109 PHE A N 1
ATOM 847 C CA . PHE A 1 109 ? 4.797 11.256 -15.664 1.00 84.00 109 PHE A CA 1
ATOM 848 C C . PHE A 1 109 ? 5.562 12.337 -14.876 1.00 84.00 109 PHE A C 1
ATOM 850 O O . PHE A 1 109 ? 5.774 12.167 -13.674 1.00 84.00 109 PHE A O 1
ATOM 857 N N . TYR A 1 110 ? 5.977 13.439 -15.513 1.00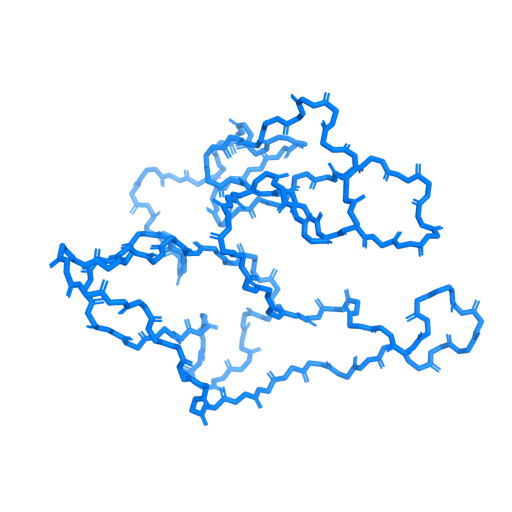 89.44 110 TYR A N 1
ATOM 858 C CA . TYR A 1 110 ? 6.630 14.564 -14.834 1.00 89.44 110 TYR A CA 1
ATOM 859 C C . TYR A 1 110 ? 5.823 15.054 -13.616 1.00 89.44 110 TYR A C 1
ATOM 861 O O . TYR A 1 110 ? 4.605 15.231 -13.678 1.00 89.44 110 TYR A O 1
ATOM 869 N N . GLY A 1 111 ? 6.502 15.250 -12.484 1.00 89.62 111 GLY A N 1
ATOM 870 C CA . GLY A 1 111 ? 5.900 15.699 -11.228 1.00 89.62 111 GLY A CA 1
ATOM 871 C C . GLY A 1 111 ? 5.029 14.654 -10.515 1.00 89.62 111 GLY A C 1
ATOM 872 O O . GLY A 1 111 ? 4.364 14.992 -9.528 1.00 89.62 111 GLY A O 1
ATOM 873 N N . ARG A 1 112 ? 5.024 13.390 -10.969 1.00 86.94 112 ARG A N 1
ATOM 874 C CA . ARG A 1 112 ? 4.225 12.297 -10.383 1.00 86.9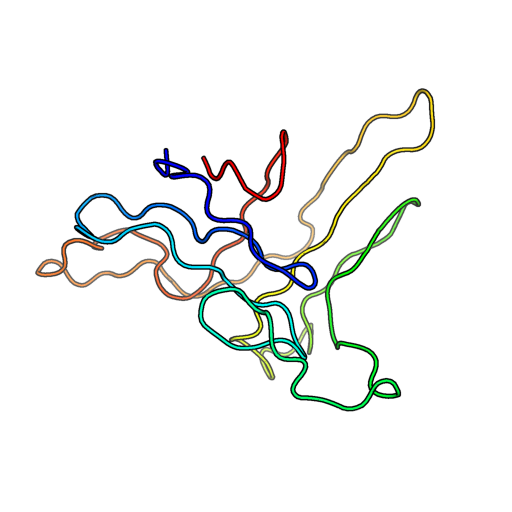4 112 ARG A CA 1
ATOM 875 C C . ARG A 1 112 ? 5.076 11.314 -9.569 1.00 86.94 112 ARG A C 1
ATOM 877 O O . ARG A 1 112 ? 6.262 11.118 -9.833 1.00 86.94 112 ARG A O 1
ATOM 884 N N . CYS A 1 113 ? 4.448 10.661 -8.590 1.00 86.50 113 CYS A N 1
ATOM 885 C CA . CYS A 1 113 ? 5.054 9.599 -7.780 1.00 86.50 113 CYS A CA 1
ATOM 886 C C . CYS A 1 113 ? 5.004 8.263 -8.544 1.00 86.50 113 CYS A C 1
ATOM 888 O O . CYS A 1 113 ? 4.023 7.517 -8.468 1.00 86.50 113 CYS A O 1
ATOM 890 N N . VAL A 1 114 ? 6.031 7.993 -9.357 1.00 83.94 114 VAL A N 1
ATOM 891 C CA . VAL A 1 114 ? 6.069 6.799 -10.224 1.00 83.94 114 VAL A CA 1
ATOM 892 C C . VAL A 1 114 ? 6.697 5.576 -9.567 1.00 83.94 114 VAL A C 1
ATOM 894 O O . VAL A 1 114 ? 6.341 4.465 -9.958 1.00 83.94 114 VAL A O 1
ATOM 897 N N . HIS A 1 115 ? 7.589 5.788 -8.596 1.00 84.38 115 HIS A N 1
ATOM 898 C CA . HIS A 1 115 ? 8.334 4.728 -7.918 1.00 84.38 115 HIS A CA 1
ATOM 899 C C . HIS A 1 115 ? 7.608 4.248 -6.661 1.00 84.38 115 HIS A C 1
ATOM 901 O O . HIS A 1 115 ? 7.159 3.112 -6.611 1.00 84.38 115 HIS A O 1
ATOM 907 N N . GLU A 1 116 ? 7.431 5.139 -5.687 1.00 85.81 116 GLU A N 1
ATOM 908 C CA . GLU A 1 116 ? 6.839 4.833 -4.384 1.00 85.81 116 GLU A CA 1
ATOM 909 C C . GLU A 1 116 ? 5.644 5.749 -4.133 1.00 85.81 116 GLU A C 1
ATOM 911 O O . GLU A 1 116 ? 5.618 6.903 -4.573 1.00 85.81 116 GLU A O 1
ATOM 916 N N . ARG A 1 117 ? 4.623 5.219 -3.464 1.00 85.62 117 ARG A N 1
ATOM 917 C CA . ARG A 1 117 ? 3.424 5.961 -3.070 1.00 85.62 117 ARG A CA 1
ATOM 918 C C . ARG A 1 117 ? 2.663 5.187 -2.002 1.00 85.62 117 ARG A C 1
ATOM 920 O O . ARG A 1 117 ? 2.684 3.960 -1.999 1.00 85.62 117 ARG A O 1
ATOM 927 N N . VAL A 1 118 ? 1.898 5.921 -1.206 1.00 88.62 118 VAL A N 1
ATOM 928 C CA . VAL A 1 118 ? 0.814 5.387 -0.382 1.00 88.62 118 VAL A CA 1
ATOM 929 C C . VAL A 1 118 ? -0.506 5.859 -0.981 1.00 88.62 118 VAL A C 1
ATOM 931 O O . VAL A 1 118 ? -0.612 6.994 -1.448 1.00 88.62 118 VAL A O 1
ATOM 934 N N . GLU A 1 119 ? -1.500 4.981 -1.016 1.00 87.56 119 GLU A N 1
ATOM 935 C CA . GLU A 1 119 ? -2.849 5.300 -1.474 1.00 87.56 119 GLU A CA 1
ATOM 936 C C . GLU A 1 119 ? -3.840 4.818 -0.417 1.00 87.56 119 GLU A C 1
ATOM 938 O O . GLU A 1 119 ? -3.819 3.648 -0.043 1.00 87.56 119 GLU A O 1
ATOM 943 N N . ILE A 1 120 ? -4.712 5.713 0.049 1.00 88.94 120 ILE A N 1
ATOM 944 C CA . ILE A 1 120 ? -5.805 5.375 0.964 1.00 88.94 120 ILE A CA 1
ATOM 945 C C . ILE A 1 120 ? -7.102 5.320 0.155 1.00 88.94 120 ILE A C 1
ATOM 947 O O . ILE A 1 120 ? -7.434 6.261 -0.573 1.00 88.94 120 ILE A O 1
ATOM 951 N N . ARG A 1 121 ? -7.832 4.206 0.277 1.00 85.88 121 ARG A N 1
ATOM 952 C CA . ARG A 1 121 ? -9.124 3.974 -0.380 1.00 85.88 121 ARG A CA 1
ATOM 953 C C . ARG A 1 121 ? -10.208 3.802 0.672 1.00 85.88 121 ARG A C 1
ATOM 955 O O . ARG A 1 121 ? -10.076 2.964 1.555 1.00 85.88 121 ARG A O 1
ATOM 962 N N . ASN A 1 122 ? -11.296 4.554 0.529 1.00 84.94 122 ASN A N 1
ATOM 963 C CA . ASN A 1 122 ? -12.401 4.548 1.496 1.00 84.94 122 ASN A CA 1
ATOM 964 C C . ASN A 1 122 ? -13.589 3.674 1.061 1.00 84.94 122 ASN A C 1
ATOM 966 O O . ASN A 1 122 ? -14.518 3.488 1.840 1.00 84.94 122 ASN A O 1
ATOM 970 N N . THR A 1 123 ? -13.607 3.191 -0.187 1.00 76.56 123 THR A N 1
ATOM 971 C CA . THR A 1 123 ? -14.754 2.465 -0.758 1.00 76.56 123 THR A CA 1
ATOM 972 C C . THR A 1 123 ? -14.490 0.972 -0.890 1.00 76.56 123 THR A C 1
ATOM 974 O O . THR A 1 123 ? -15.200 0.179 -0.280 1.00 76.56 123 THR A O 1
ATOM 977 N N . ASP A 1 124 ? -13.491 0.580 -1.685 1.00 72.56 124 ASP A N 1
ATOM 978 C CA . ASP A 1 124 ? -13.139 -0.819 -1.934 1.00 72.56 124 ASP A CA 1
ATOM 979 C C . ASP A 1 124 ? -11.780 -0.948 -2.656 1.00 72.56 124 ASP A C 1
ATOM 981 O O . ASP A 1 124 ? -11.154 0.041 -3.046 1.00 72.56 124 ASP A O 1
ATOM 985 N N . TYR A 1 125 ? -11.328 -2.192 -2.841 1.00 69.06 125 TYR A N 1
ATOM 986 C CA . TYR A 1 125 ? -10.072 -2.543 -3.515 1.00 69.06 125 TYR A CA 1
ATOM 987 C C . TYR A 1 125 ? -10.050 -2.320 -5.028 1.00 69.06 125 TYR A C 1
ATOM 989 O O . TYR A 1 125 ? -8.975 -2.217 -5.624 1.00 69.06 125 TYR A O 1
ATOM 997 N N . TYR A 1 126 ? -11.213 -2.294 -5.664 1.00 63.69 126 TYR A N 1
ATOM 998 C CA . TYR A 1 126 ? -11.374 -2.409 -7.110 1.00 63.69 126 TYR A CA 1
ATOM 999 C C . TYR A 1 126 ? -11.691 -1.060 -7.758 1.00 63.69 126 TYR A C 1
ATOM 1001 O O . TYR A 1 126 ? -11.435 -0.850 -8.935 1.00 63.69 126 TYR A O 1
ATOM 1009 N N . ASN A 1 127 ? -12.202 -0.108 -6.996 1.00 63.38 127 ASN A N 1
ATOM 1010 C CA . ASN A 1 127 ? -12.467 1.246 -7.430 1.00 63.38 127 ASN A CA 1
ATOM 1011 C C . ASN A 1 127 ? -11.336 2.138 -6.915 1.00 63.38 127 ASN A C 1
ATOM 1013 O O . ASN A 1 127 ? -11.454 2.800 -5.889 1.00 63.38 127 ASN A O 1
ATOM 1017 N N . GLY A 1 128 ? -10.209 2.120 -7.633 1.00 56.81 128 GLY A N 1
ATOM 1018 C CA . GLY A 1 128 ? -9.148 3.109 -7.434 1.00 56.81 128 GLY A CA 1
ATOM 1019 C C . GLY A 1 128 ? -9.645 4.519 -7.777 1.00 56.81 128 GLY A C 1
ATOM 1020 O O . GLY A 1 128 ? -10.461 4.685 -8.695 1.00 56.81 128 GLY A O 1
ATOM 1021 N N . ASN A 1 129 ? -9.160 5.527 -7.046 1.00 52.69 129 ASN A N 1
ATOM 1022 C CA . ASN A 1 129 ? -9.520 6.937 -7.266 1.00 52.69 129 ASN A CA 1
ATOM 1023 C C . ASN A 1 129 ? -9.031 7.455 -8.639 1.00 52.69 129 ASN A C 1
ATOM 1025 O O . ASN A 1 129 ? -7.894 7.137 -9.048 1.00 52.69 129 ASN A O 1
#

Foldseek 3Di:
DQPLPVQAAPPPWFFDADDPPPPDHTFTDEAPQFDDRRSPDRNDDPPDDGQAEEEAADDDDHDDRPPPDCPPVQGDYYYHYDYDPPDDDDDDDPDDDDDAQDCPPPDSRHRHDPGDDDDDDDPDRYDHD

Secondary structure (DSSP, 8-state):
-----S-PPSTT-EEPPP-TT--S--PEEPPTTEESTTS-EE-S-TTS--SS-EEE-S------TTTTS-SSTT----EEE-PPTT-------S----PPPP--TTSTTTTS--S------SS-SS---

Organism: NCBI:txid280406

pLDDT: mean 82.89, std 11.78, range [52.69, 95.56]